Protein AF-A0A1E7IY58-F1 (afdb_monomer_lite)

Structure (mmCIF, N/CA/C/O backbone):
data_AF-A0A1E7IY58-F1
#
_entry.id   AF-A0A1E7IY58-F1
#
loop_
_atom_site.group_PDB
_atom_site.id
_atom_site.type_symbol
_atom_site.label_atom_id
_atom_site.label_alt_id
_atom_site.label_comp_id
_atom_site.label_asym_id
_atom_site.label_entity_id
_atom_site.label_seq_id
_atom_site.pdbx_PDB_ins_code
_atom_site.Cartn_x
_atom_site.Cartn_y
_atom_site.Cartn_z
_atom_site.occupancy
_atom_site.B_iso_or_equiv
_atom_site.auth_seq_id
_atom_site.auth_comp_id
_atom_site.auth_asym_id
_atom_site.auth_atom_id
_atom_site.pdbx_PDB_model_num
ATOM 1 N N . MET A 1 1 ? -13.132 7.175 3.732 1.00 88.12 1 MET A N 1
ATOM 2 C CA . MET A 1 1 ? -11.695 7.306 3.433 1.00 88.12 1 MET A CA 1
ATOM 3 C C . MET A 1 1 ? -11.589 8.316 2.327 1.00 88.12 1 MET A C 1
ATOM 5 O O . MET A 1 1 ? -12.455 8.318 1.454 1.00 88.12 1 MET A O 1
ATOM 9 N N . SER A 1 2 ? -10.578 9.157 2.381 1.00 91.50 2 SER A N 1
ATOM 10 C CA . SER A 1 2 ? -10.347 10.184 1.382 1.00 91.50 2 SER A CA 1
ATOM 11 C C . SER A 1 2 ? -8.885 10.203 0.950 1.00 91.50 2 SER A C 1
ATOM 13 O O . SER A 1 2 ? -8.053 9.517 1.554 1.00 91.50 2 SER A O 1
ATOM 15 N N . TYR A 1 3 ? -8.579 10.907 -0.139 1.00 93.62 3 TYR A N 1
ATOM 16 C CA . TYR A 1 3 ? -7.211 11.032 -0.633 1.00 93.62 3 TYR A CA 1
ATOM 17 C C . TYR A 1 3 ? -6.922 12.378 -1.297 1.00 93.62 3 TYR A C 1
ATOM 19 O O . TYR A 1 3 ? -7.788 12.969 -1.949 1.00 93.62 3 TYR A O 1
ATOM 27 N N . CYS A 1 4 ? -5.658 12.780 -1.210 1.00 93.06 4 CYS A N 1
ATOM 28 C CA . CYS A 1 4 ? -5.048 13.869 -1.963 1.00 93.06 4 CYS A CA 1
ATOM 29 C C . CYS A 1 4 ? -4.009 13.293 -2.927 1.00 93.06 4 CYS A C 1
ATOM 31 O O . CYS A 1 4 ? -3.272 12.374 -2.580 1.00 93.06 4 CYS A O 1
ATOM 33 N N . LYS A 1 5 ? -3.949 13.821 -4.152 1.00 93.44 5 LYS A N 1
ATOM 34 C CA . LYS A 1 5 ? -2.974 13.412 -5.174 1.00 93.44 5 LYS A CA 1
ATOM 35 C C . LYS A 1 5 ? -2.192 14.626 -5.645 1.00 93.44 5 LYS A C 1
ATOM 37 O O . LYS A 1 5 ? -2.802 15.575 -6.136 1.00 93.44 5 LYS A O 1
ATOM 42 N N . GLU A 1 6 ? -0.874 14.521 -5.599 1.00 92.88 6 GLU A N 1
ATOM 43 C CA . GLU A 1 6 ? 0.068 15.476 -6.178 1.00 92.88 6 GLU A CA 1
ATOM 44 C C . GLU A 1 6 ? 1.062 14.692 -7.039 1.00 92.88 6 GLU A C 1
ATOM 46 O O . GLU A 1 6 ? 1.747 13.800 -6.547 1.00 92.88 6 GLU A O 1
ATOM 51 N N . ASP A 1 7 ? 1.070 14.955 -8.348 1.00 93.38 7 ASP A N 1
ATOM 52 C CA . ASP A 1 7 ? 1.871 14.219 -9.335 1.00 93.38 7 ASP A CA 1
ATOM 53 C C . ASP A 1 7 ? 1.764 12.689 -9.199 1.00 93.38 7 ASP A C 1
ATOM 55 O O . ASP A 1 7 ? 0.686 12.121 -9.422 1.00 93.38 7 ASP A O 1
ATOM 59 N N . ASP A 1 8 ? 2.875 12.040 -8.853 1.00 96.00 8 ASP A N 1
ATOM 60 C CA . ASP A 1 8 ? 3.032 10.598 -8.666 1.00 96.00 8 ASP A CA 1
ATOM 61 C C . ASP A 1 8 ? 2.902 10.169 -7.197 1.00 96.00 8 ASP A C 1
ATOM 63 O O . ASP A 1 8 ? 3.181 9.022 -6.857 1.00 96.00 8 ASP A O 1
ATOM 67 N N . CYS A 1 9 ? 2.470 11.074 -6.320 1.00 96.19 9 CYS A N 1
ATOM 68 C CA . CYS A 1 9 ? 2.270 10.851 -4.897 1.00 96.19 9 CYS A CA 1
ATOM 69 C C . CYS A 1 9 ? 0.780 10.905 -4.538 1.00 96.19 9 CYS A C 1
ATOM 71 O O . CYS A 1 9 ? 0.011 11.713 -5.068 1.00 96.19 9 CYS A O 1
ATOM 73 N N . VAL A 1 10 ? 0.365 10.034 -3.622 1.00 95.94 10 VAL A N 1
ATOM 74 C CA . VAL A 1 10 ? -0.987 10.007 -3.068 1.00 95.94 10 VAL A CA 1
ATOM 75 C C . VAL A 1 10 ? -0.906 9.868 -1.558 1.00 95.94 10 VAL A C 1
ATOM 77 O O . VAL A 1 10 ? -0.294 8.931 -1.042 1.00 95.94 10 VAL A O 1
ATOM 80 N N . GLU A 1 11 ? -1.570 10.779 -0.861 1.00 95.00 11 GLU A N 1
ATOM 81 C CA . GLU A 1 11 ? -1.792 10.699 0.575 1.00 95.00 11 GLU A CA 1
ATOM 82 C C . GLU A 1 11 ? -3.241 10.311 0.865 1.00 95.00 11 GLU A C 1
ATOM 84 O O . GLU A 1 11 ? -4.172 10.813 0.235 1.00 95.00 11 GLU A O 1
ATOM 89 N N . TYR A 1 12 ? -3.421 9.402 1.820 1.00 93.44 12 TYR A N 1
ATOM 90 C CA . TYR A 1 12 ? -4.712 8.871 2.223 1.00 93.44 12 TYR A CA 1
ATOM 91 C C . TYR A 1 12 ? -5.075 9.245 3.654 1.00 93.44 12 TYR A C 1
ATOM 93 O O . TYR A 1 12 ? -4.244 9.219 4.567 1.00 93.44 12 TYR A O 1
ATOM 101 N N . PHE A 1 13 ? -6.370 9.459 3.862 1.00 90.50 13 PHE A N 1
ATOM 102 C CA . PHE A 1 13 ? -6.941 9.821 5.148 1.00 90.50 13 PHE A CA 1
ATOM 103 C C . PHE A 1 13 ? -8.099 8.881 5.509 1.00 90.50 13 PHE A C 1
ATOM 105 O O . PHE A 1 13 ? -8.989 8.561 4.709 1.00 90.50 13 PHE A O 1
ATOM 112 N N . VAL A 1 14 ? -8.081 8.394 6.747 1.00 88.50 14 VAL A N 1
ATOM 113 C CA . VAL A 1 14 ? -9.127 7.563 7.337 1.00 88.50 14 VAL A CA 1
ATOM 114 C C . VAL A 1 14 ? -9.769 8.350 8.465 1.00 88.50 14 VAL A C 1
ATOM 116 O O . VAL A 1 14 ? -9.109 8.679 9.448 1.00 88.50 14 VAL A O 1
ATOM 119 N N . THR A 1 15 ? -11.068 8.591 8.334 1.00 86.19 15 THR A N 1
ATOM 120 C CA . THR A 1 15 ? -11.886 9.324 9.304 1.00 86.19 15 THR A CA 1
ATOM 121 C C . THR A 1 15 ? -12.880 8.375 9.961 1.00 86.19 15 THR A C 1
ATOM 123 O O . THR A 1 15 ? -13.475 7.526 9.283 1.00 86.19 15 THR A O 1
ATOM 126 N N . ASN A 1 16 ? -13.084 8.519 11.267 1.00 82.50 16 ASN A N 1
ATOM 127 C CA . ASN A 1 16 ? -14.166 7.858 11.979 1.00 82.50 16 ASN A CA 1
ATOM 128 C C . ASN A 1 16 ? -15.502 8.425 11.481 1.00 82.50 16 ASN A C 1
ATOM 130 O O . ASN A 1 16 ? -15.714 9.635 11.506 1.00 82.50 16 ASN A O 1
ATOM 134 N N . LYS A 1 17 ? -16.423 7.570 11.032 1.00 80.06 17 LYS A N 1
ATOM 135 C CA . LYS A 1 17 ? -17.717 8.041 10.511 1.00 80.06 17 LYS A CA 1
ATOM 136 C C . LYS A 1 17 ? -18.629 8.625 11.590 1.00 80.06 17 LYS A C 1
ATOM 138 O O . LYS A 1 17 ? -19.455 9.465 11.264 1.00 80.06 17 LYS A O 1
ATOM 143 N N . SER A 1 18 ? -18.509 8.160 12.830 1.00 82.94 18 SER A N 1
ATOM 144 C CA . SER A 1 18 ? -19.379 8.574 13.931 1.00 82.94 18 SER A CA 1
ATOM 145 C C . SER A 1 18 ? -18.901 9.873 14.571 1.00 82.94 18 SER A C 1
ATOM 147 O O . SER A 1 18 ? -19.718 10.724 14.900 1.00 82.94 18 SER A O 1
ATOM 149 N N . THR A 1 19 ? -17.585 10.025 14.755 1.00 82.75 19 THR A N 1
ATOM 150 C CA . THR A 1 19 ? -17.002 11.203 15.424 1.00 82.75 19 THR A CA 1
ATOM 151 C C . THR A 1 19 ? -16.485 12.261 14.454 1.00 82.75 19 THR A C 1
ATOM 153 O O . THR A 1 19 ? -16.182 13.367 14.883 1.00 82.75 19 THR A O 1
ATOM 156 N N . HIS A 1 20 ? -16.370 11.938 13.161 1.00 79.62 20 HIS A N 1
ATOM 157 C CA . HIS A 1 20 ? -15.700 12.758 12.143 1.00 79.62 20 HIS A CA 1
ATOM 158 C C . HIS A 1 20 ? -14.216 13.047 12.428 1.00 79.62 20 HIS A C 1
ATOM 160 O O . HIS A 1 20 ? -13.594 13.833 11.717 1.00 79.62 20 HIS A O 1
ATOM 166 N N . GLU A 1 21 ? -13.612 12.377 13.410 1.00 82.19 21 GLU A N 1
ATOM 167 C CA . GLU A 1 21 ? -12.194 12.542 13.723 1.00 82.19 21 GLU A CA 1
ATOM 168 C C . GLU A 1 21 ? -11.311 11.750 12.758 1.00 82.19 21 GLU A C 1
ATOM 170 O O . GLU A 1 21 ? -11.599 10.601 12.408 1.00 82.19 21 GLU A O 1
ATOM 175 N N . GLN A 1 22 ? -10.191 12.343 12.354 1.00 79.81 22 GLN A N 1
ATOM 176 C CA . GLN A 1 22 ? -9.182 11.655 11.561 1.00 79.81 22 GLN A CA 1
ATOM 177 C C . GLN A 1 22 ? -8.416 10.646 12.429 1.00 79.81 22 GLN A C 1
ATOM 179 O O . GLN A 1 22 ? -7.738 11.001 13.392 1.00 79.81 22 GLN A O 1
ATOM 184 N N . ILE A 1 23 ? -8.507 9.367 12.069 1.00 79.81 23 ILE A N 1
ATOM 185 C CA . ILE A 1 23 ? -7.879 8.262 12.802 1.00 79.81 23 ILE A CA 1
ATOM 186 C C . ILE A 1 23 ? -6.455 8.019 12.290 1.00 79.81 23 ILE A C 1
ATOM 188 O O . ILE A 1 23 ? -5.534 7.794 13.082 1.00 79.81 23 ILE A O 1
ATOM 192 N N . SER A 1 24 ? -6.255 8.056 10.970 1.00 77.19 24 SER A N 1
ATOM 193 C CA . SER A 1 24 ? -4.953 7.783 10.358 1.00 77.19 24 SER A CA 1
ATOM 194 C C . SER A 1 24 ? -4.201 9.059 10.011 1.00 77.19 24 SER A C 1
ATOM 196 O O . SER A 1 24 ? -4.773 9.991 9.453 1.00 77.19 24 SER A O 1
ATOM 198 N N . TYR A 1 25 ? -2.889 9.041 10.212 1.00 69.19 25 TYR A N 1
ATOM 199 C CA . TYR A 1 25 ? -1.998 10.110 9.773 1.00 69.19 25 TYR A CA 1
ATOM 200 C C . TYR A 1 25 ? -0.917 9.503 8.885 1.00 69.19 25 TYR A C 1
ATOM 202 O O . TYR A 1 25 ? -0.402 8.428 9.210 1.00 69.19 25 TYR A O 1
ATOM 210 N N . ALA A 1 26 ? -0.567 10.193 7.798 1.00 76.31 26 ALA A N 1
ATOM 211 C CA . ALA A 1 26 ? 0.531 9.834 6.910 1.00 76.31 26 ALA A CA 1
ATOM 212 C C . ALA A 1 26 ? 0.428 8.410 6.326 1.00 76.31 26 ALA A C 1
ATOM 214 O O . ALA A 1 26 ? 1.237 7.524 6.627 1.00 76.31 26 ALA A O 1
ATOM 215 N N . LEU A 1 27 ? -0.583 8.188 5.489 1.00 91.06 27 LEU A N 1
ATOM 216 C CA . LEU A 1 27 ? -0.676 7.022 4.610 1.00 91.06 27 LEU A CA 1
ATOM 217 C C . LEU A 1 27 ? -0.261 7.469 3.205 1.00 91.06 27 LEU A C 1
ATOM 219 O O . LEU A 1 27 ? -1.101 7.911 2.432 1.00 91.06 27 LEU A O 1
ATOM 223 N N . ILE A 1 28 ? 1.037 7.429 2.909 1.00 94.94 28 ILE A N 1
ATOM 224 C CA . ILE A 1 28 ? 1.623 8.101 1.739 1.00 94.94 28 ILE A CA 1
ATOM 225 C C . ILE A 1 28 ? 2.278 7.080 0.828 1.00 94.94 28 ILE A C 1
ATOM 227 O O . ILE A 1 28 ? 3.231 6.409 1.244 1.00 94.94 28 ILE A O 1
ATOM 231 N N . PHE A 1 29 ? 1.767 6.972 -0.396 1.00 97.19 29 PHE A N 1
ATOM 232 C CA . PHE A 1 29 ? 2.284 6.097 -1.446 1.00 97.19 29 PHE A CA 1
A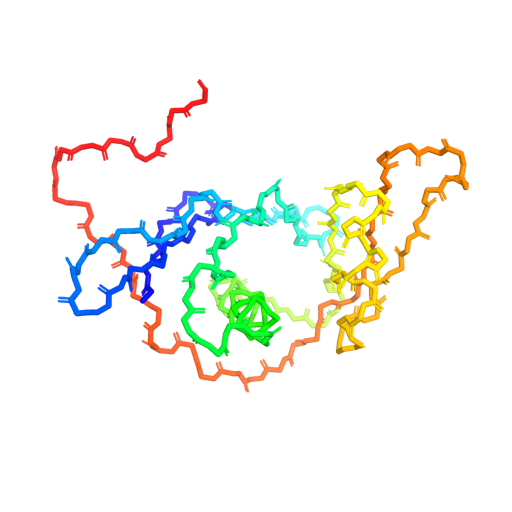TOM 233 C C . PHE A 1 29 ? 2.785 6.961 -2.604 1.00 97.19 29 PHE A C 1
ATOM 235 O O . PHE A 1 29 ? 2.173 7.978 -2.928 1.00 97.19 29 PHE A O 1
ATOM 242 N N . SER A 1 30 ? 3.868 6.556 -3.256 1.00 97.31 30 SER A N 1
ATOM 243 C CA . SER A 1 30 ? 4.375 7.227 -4.452 1.00 97.31 30 SER A CA 1
ATOM 244 C C . SER A 1 30 ? 4.760 6.233 -5.540 1.00 97.31 30 SER A C 1
ATOM 246 O O . SER A 1 30 ? 5.054 5.071 -5.270 1.00 97.31 30 SER A O 1
ATOM 248 N N . LEU A 1 31 ? 4.722 6.673 -6.795 1.00 97.75 31 LEU A N 1
ATOM 249 C CA . LEU A 1 31 ? 5.058 5.855 -7.952 1.00 97.75 31 LEU A CA 1
ATOM 250 C C . LEU A 1 31 ? 6.425 6.259 -8.492 1.00 97.75 31 LEU A C 1
ATOM 252 O O . LEU A 1 31 ? 6.601 7.348 -9.034 1.00 97.75 31 LEU A O 1
ATOM 256 N N . ASN A 1 32 ? 7.383 5.341 -8.441 1.00 95.69 32 ASN A N 1
ATOM 257 C CA . ASN A 1 32 ? 8.599 5.464 -9.224 1.00 95.69 32 ASN A CA 1
ATOM 258 C C . ASN A 1 32 ? 8.364 4.870 -10.617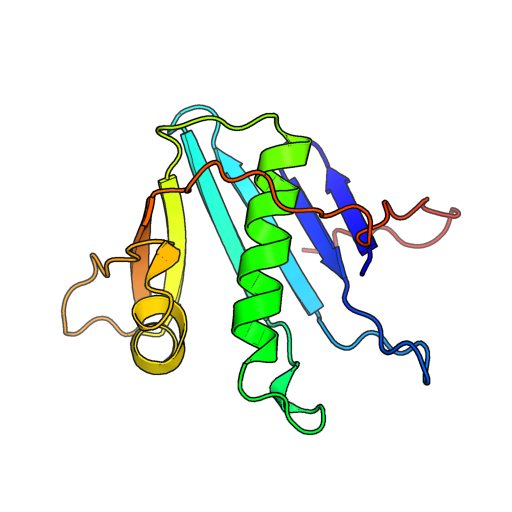 1.00 95.69 32 ASN A C 1
ATOM 260 O O . ASN A 1 32 ? 8.449 3.658 -10.831 1.00 95.69 32 ASN A O 1
ATOM 264 N N . ARG A 1 33 ? 8.088 5.742 -11.592 1.00 93.75 33 ARG A N 1
ATOM 265 C CA . ARG A 1 33 ? 7.831 5.341 -12.985 1.00 93.75 33 ARG A CA 1
ATOM 266 C C . ARG A 1 33 ? 9.029 4.670 -13.656 1.00 93.75 33 ARG A C 1
ATOM 268 O O . ARG A 1 33 ? 8.834 3.854 -14.553 1.00 93.75 33 ARG A O 1
ATOM 275 N N . HIS A 1 34 ? 10.251 5.007 -13.244 1.00 93.88 34 HIS A N 1
ATOM 276 C CA . HIS A 1 34 ? 11.463 4.456 -13.846 1.00 93.88 34 HIS A CA 1
ATOM 277 C C . HIS A 1 34 ? 11.685 3.000 -13.427 1.00 93.88 34 HIS A C 1
ATOM 279 O O . HIS A 1 34 ? 11.923 2.146 -14.278 1.00 93.88 34 HIS A O 1
ATOM 285 N N . SER A 1 35 ? 11.558 2.703 -12.131 1.00 93.50 35 SER A N 1
ATOM 286 C CA . SER A 1 35 ? 11.720 1.341 -11.605 1.00 93.50 35 SER A CA 1
ATOM 287 C C . SER A 1 35 ? 10.432 0.513 -11.614 1.00 93.50 35 SER A C 1
ATOM 289 O O . SER A 1 35 ? 10.485 -0.668 -11.284 1.00 93.50 35 SER A O 1
ATOM 291 N N . LYS A 1 36 ? 9.293 1.107 -12.002 1.00 96.00 36 LYS A N 1
ATOM 292 C CA . LYS A 1 36 ? 7.949 0.511 -11.897 1.00 96.00 36 LYS A CA 1
ATOM 293 C C . LYS A 1 36 ? 7.625 0.064 -10.467 1.00 96.00 36 LYS A C 1
ATOM 295 O O . LYS A 1 36 ? 7.041 -0.994 -10.254 1.00 96.00 36 LYS A O 1
ATOM 300 N N . GLU A 1 37 ? 7.995 0.874 -9.484 1.00 96.69 37 GLU A N 1
ATOM 301 C CA . GLU A 1 37 ? 7.793 0.561 -8.069 1.00 96.69 37 GLU A CA 1
ATOM 302 C C . GLU A 1 37 ? 6.754 1.491 -7.440 1.00 96.69 37 GLU A C 1
ATOM 304 O O . GLU A 1 37 ? 6.834 2.711 -7.579 1.00 96.69 37 GLU A O 1
ATOM 309 N N . ILE A 1 38 ? 5.806 0.909 -6.710 1.00 97.62 38 ILE A N 1
ATOM 310 C CA . ILE A 1 38 ? 4.963 1.612 -5.749 1.00 97.62 38 ILE A CA 1
ATOM 311 C C . ILE A 1 38 ? 5.732 1.670 -4.432 1.00 97.62 38 ILE A C 1
ATOM 313 O O . ILE A 1 38 ? 5.918 0.648 -3.768 1.00 97.62 38 ILE A O 1
ATOM 317 N N . HIS A 1 39 ? 6.177 2.857 -4.048 1.00 97.31 39 HIS A N 1
ATOM 318 C CA . HIS A 1 39 ? 6.873 3.074 -2.794 1.00 97.31 39 HIS A CA 1
ATOM 319 C C . HIS A 1 39 ? 5.882 3.451 -1.688 1.00 97.31 39 HIS A C 1
ATOM 321 O O . HIS A 1 39 ? 5.134 4.421 -1.809 1.00 97.31 39 HIS A O 1
ATOM 327 N N . VAL A 1 40 ? 5.872 2.697 -0.589 1.00 96.25 40 VAL A N 1
ATOM 328 C CA . VAL A 1 40 ? 5.057 2.999 0.596 1.00 96.25 40 VAL A CA 1
ATOM 329 C C . VAL A 1 40 ? 5.907 3.798 1.581 1.00 96.25 40 VAL A C 1
ATOM 331 O O . VAL A 1 40 ? 6.569 3.235 2.453 1.00 96.25 40 VAL A O 1
ATOM 334 N N . SER A 1 41 ? 5.873 5.123 1.444 1.00 92.81 41 SER A N 1
ATOM 335 C CA . SER A 1 41 ? 6.678 6.058 2.240 1.00 92.81 41 SER A CA 1
ATOM 336 C C . SER A 1 41 ? 6.299 6.036 3.721 1.00 92.81 41 SER A C 1
ATOM 338 O O . SER A 1 41 ? 7.159 6.026 4.603 1.00 92.81 41 SER A O 1
ATOM 340 N N . LYS A 1 42 ? 4.995 6.063 4.016 1.00 89.94 42 LYS A N 1
ATOM 341 C CA . LYS A 1 42 ? 4.465 6.019 5.385 1.00 89.94 42 LYS A CA 1
ATOM 342 C C . LYS A 1 42 ? 3.165 5.218 5.405 1.00 89.94 42 LYS A C 1
ATOM 344 O O . LYS A 1 42 ? 2.290 5.423 4.569 1.00 89.94 42 LYS A O 1
ATOM 349 N N . PHE A 1 43 ? 3.037 4.307 6.369 1.00 90.69 43 PHE A N 1
ATOM 350 C CA . PHE A 1 43 ? 1.814 3.535 6.596 1.00 90.69 43 PHE A CA 1
ATOM 351 C C . PHE A 1 43 ? 1.533 3.411 8.097 1.00 90.69 43 PHE A C 1
ATOM 353 O O . PHE A 1 43 ? 1.862 2.417 8.746 1.00 90.69 43 PHE A O 1
ATOM 360 N N . CYS A 1 44 ? 0.930 4.458 8.660 1.00 83.50 44 CYS A N 1
ATOM 361 C CA . CYS A 1 44 ? 0.563 4.552 10.072 1.00 83.50 44 CYS A CA 1
ATOM 362 C C . CYS A 1 44 ? -0.961 4.671 10.241 1.00 83.50 44 CYS A C 1
ATOM 364 O O . CYS A 1 44 ? -1.465 5.723 10.638 1.00 83.50 44 CYS A O 1
ATOM 366 N N . PRO A 1 45 ? -1.735 3.598 9.993 1.00 79.94 45 PRO A N 1
ATOM 367 C CA . PRO A 1 45 ? -3.194 3.694 9.958 1.00 79.94 45 PRO A CA 1
ATOM 368 C C . PRO A 1 45 ? -3.823 3.949 11.338 1.00 79.94 45 PRO A C 1
ATOM 370 O O . PRO A 1 45 ? -4.970 4.364 11.411 1.00 79.94 45 PRO A O 1
ATOM 373 N N . ARG A 1 46 ? -3.092 3.694 12.440 1.00 81.06 46 ARG A N 1
ATOM 374 C CA . ARG A 1 46 ? -3.535 3.815 13.853 1.00 81.06 46 ARG A CA 1
ATOM 375 C C . ARG A 1 46 ? -4.872 3.128 14.184 1.00 81.06 46 ARG A C 1
ATOM 377 O O . ARG A 1 46 ? -5.425 3.352 15.254 1.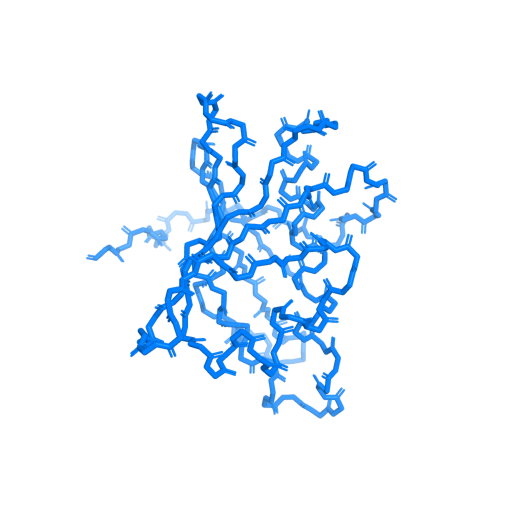00 81.06 46 ARG A O 1
ATOM 384 N N . LEU A 1 47 ? -5.317 2.201 13.335 1.00 78.19 47 LEU A N 1
ATOM 385 C CA . LEU A 1 47 ? -6.592 1.495 13.477 1.00 78.19 47 LEU A CA 1
ATOM 386 C C . LEU A 1 47 ? -6.651 0.577 14.700 1.00 78.19 47 LEU A C 1
ATOM 388 O O . LEU A 1 47 ? -7.740 0.223 15.117 1.00 78.19 47 LEU A O 1
ATOM 392 N N . HIS A 1 48 ? -5.514 0.237 15.320 1.00 69.44 48 HIS A N 1
ATOM 393 C CA . HIS A 1 48 ? -5.466 -0.559 16.557 1.00 69.44 48 HIS A CA 1
ATOM 394 C C . HIS A 1 48 ? -6.238 0.065 17.733 1.00 69.44 48 HIS A C 1
ATOM 396 O O . HIS A 1 48 ? -6.499 -0.626 18.713 1.00 69.44 48 HIS A O 1
ATOM 402 N N . LYS A 1 49 ? -6.561 1.362 17.660 1.00 69.81 49 LYS A N 1
ATOM 403 C CA . LYS A 1 49 ? -7.365 2.067 18.666 1.00 69.81 49 LYS A CA 1
ATOM 404 C C . LYS A 1 49 ? -8.864 1.777 18.558 1.00 69.81 49 LYS A C 1
ATOM 406 O O . LYS A 1 49 ? -9.581 1.999 19.524 1.00 69.81 49 LYS A O 1
ATOM 411 N N . GLU A 1 50 ? -9.317 1.278 17.411 1.00 72.69 50 GLU A N 1
ATOM 412 C CA . GLU A 1 50 ? -10.717 0.941 17.171 1.00 72.69 50 GLU A CA 1
ATOM 413 C C . GLU A 1 50 ? -11.048 -0.457 17.720 1.00 72.69 50 GLU A C 1
ATOM 415 O O . GLU A 1 50 ? -10.197 -1.358 17.765 1.00 72.69 50 GLU A O 1
ATOM 420 N N . GLU A 1 51 ? -12.307 -0.671 18.106 1.00 67.62 51 GLU A N 1
ATOM 421 C CA . GLU A 1 51 ? -12.785 -1.991 18.516 1.00 67.62 51 GLU A CA 1
ATOM 422 C C . GLU A 1 51 ? -12.693 -3.000 17.357 1.00 67.62 51 GLU A C 1
ATOM 424 O O . GLU A 1 51 ? -12.950 -2.681 16.198 1.00 67.62 51 GLU A O 1
ATOM 429 N N . ARG A 1 52 ? -12.330 -4.256 17.663 1.00 68.88 52 ARG A N 1
ATOM 430 C CA . ARG A 1 52 ? -12.194 -5.352 16.672 1.00 68.88 52 ARG A CA 1
ATOM 431 C C . ARG A 1 52 ? -11.222 -5.041 15.518 1.00 68.88 52 ARG A C 1
ATOM 433 O O . ARG A 1 52 ? -11.353 -5.560 14.413 1.00 68.88 52 ARG A O 1
ATOM 440 N N . SER A 1 53 ? -10.178 -4.268 15.797 1.00 75.12 53 SER A N 1
ATOM 441 C CA . SER A 1 53 ? -9.226 -3.748 14.809 1.00 75.12 53 SER A CA 1
ATOM 442 C C . SER A 1 53 ? -8.174 -4.720 14.271 1.00 75.12 53 SER A C 1
ATOM 444 O O . SER A 1 53 ? -7.382 -4.337 13.407 1.00 75.12 53 SER A O 1
ATOM 446 N N . LYS A 1 54 ? -8.166 -5.979 14.732 1.00 74.94 54 LYS A N 1
ATOM 447 C CA . LYS A 1 54 ? -7.095 -6.959 14.464 1.00 74.94 54 LYS A CA 1
ATOM 448 C C . LYS A 1 54 ? -6.704 -7.064 12.983 1.00 74.94 54 LYS A C 1
ATOM 450 O O . LYS A 1 54 ? -5.526 -7.219 12.683 1.00 74.94 54 LYS A O 1
ATOM 455 N N . TYR A 1 55 ? -7.675 -6.961 12.074 1.00 83.25 55 TYR A N 1
ATOM 456 C CA . TYR A 1 55 ? -7.459 -7.099 10.628 1.00 83.25 55 TYR A CA 1
ATOM 457 C C . TYR A 1 55 ? -7.622 -5.790 9.845 1.00 83.25 55 TYR A C 1
ATOM 459 O O . TYR A 1 55 ? -7.368 -5.761 8.642 1.00 83.25 55 TYR A O 1
ATOM 467 N N . LEU A 1 56 ? -8.005 -4.693 10.504 1.00 87.62 56 LEU A N 1
ATOM 468 C CA . LEU A 1 56 ? -8.340 -3.445 9.815 1.00 87.62 56 LEU A CA 1
ATOM 469 C C . LEU A 1 56 ? -7.127 -2.808 9.135 1.00 87.62 56 LEU A C 1
ATOM 471 O O . LEU A 1 56 ? -7.257 -2.306 8.026 1.00 87.62 56 LEU A O 1
ATOM 475 N N . SER A 1 57 ? -5.937 -2.875 9.738 1.00 89.25 57 SER A N 1
ATOM 476 C CA . SER A 1 57 ? -4.713 -2.371 9.095 1.00 89.25 57 SER A CA 1
ATOM 477 C C . SER A 1 57 ? -4.372 -3.136 7.814 1.00 89.25 57 SER A C 1
ATOM 479 O O . SER A 1 57 ? -3.932 -2.521 6.850 1.00 89.25 57 SER A O 1
ATOM 481 N N . ALA A 1 58 ? -4.597 -4.454 7.781 1.00 91.12 58 ALA A N 1
ATOM 482 C CA . ALA A 1 58 ? -4.339 -5.272 6.596 1.00 91.12 58 ALA A CA 1
ATOM 483 C C . ALA A 1 58 ? -5.356 -4.968 5.488 1.00 91.12 58 ALA A C 1
ATOM 485 O O . ALA A 1 58 ? -4.963 -4.702 4.356 1.00 91.12 58 ALA A O 1
ATOM 486 N N . ALA A 1 59 ? -6.646 -4.910 5.836 1.00 91.06 59 ALA A N 1
ATOM 487 C CA . ALA A 1 59 ? -7.702 -4.519 4.904 1.00 91.06 59 ALA A CA 1
ATOM 488 C C . ALA A 1 59 ? -7.491 -3.094 4.362 1.00 91.06 59 ALA A C 1
ATOM 490 O O . ALA A 1 59 ? -7.664 -2.852 3.173 1.00 91.06 59 ALA A O 1
ATOM 491 N N . CYS A 1 60 ? -7.058 -2.163 5.216 1.00 92.19 60 CYS A N 1
ATOM 492 C CA . CYS A 1 60 ? -6.715 -0.801 4.817 1.00 92.19 60 CYS A CA 1
ATOM 493 C C . CYS A 1 60 ? -5.544 -0.791 3.828 1.00 92.19 60 CYS A C 1
ATOM 495 O O . CYS A 1 60 ? -5.664 -0.194 2.764 1.00 92.19 60 CYS A O 1
ATOM 497 N N . PHE A 1 61 ? -4.447 -1.499 4.123 1.00 94.00 61 PHE A N 1
ATOM 498 C CA . PHE A 1 61 ? -3.315 -1.605 3.198 1.00 94.00 61 PHE A CA 1
ATOM 499 C C . PHE A 1 61 ? -3.751 -2.148 1.833 1.00 94.00 61 PHE A C 1
ATOM 501 O O . PHE A 1 61 ? -3.425 -1.557 0.805 1.00 94.00 61 PHE A O 1
ATOM 508 N N . TYR A 1 62 ? -4.538 -3.227 1.842 1.00 94.69 62 TYR A N 1
ATOM 509 C CA . TYR A 1 62 ? -5.086 -3.845 0.640 1.00 94.69 62 TYR A CA 1
ATOM 510 C C . TYR A 1 62 ? -5.922 -2.845 -0.175 1.00 94.69 62 TYR A C 1
ATOM 512 O O . TYR A 1 62 ? -5.647 -2.605 -1.346 1.00 94.69 62 TYR A O 1
ATOM 520 N N . LEU A 1 63 ? -6.891 -2.170 0.443 1.00 94.81 63 LEU A N 1
ATOM 521 C CA . LEU A 1 63 ? -7.716 -1.179 -0.257 1.00 94.81 63 LEU A CA 1
ATOM 522 C C . LEU A 1 63 ? -6.883 -0.034 -0.849 1.00 94.81 63 LEU A C 1
ATOM 524 O O . LEU A 1 63 ? -7.106 0.359 -1.993 1.00 94.81 63 LEU A O 1
ATOM 528 N N . LEU A 1 64 ? -5.912 0.486 -0.095 1.00 95.38 64 LEU A N 1
ATOM 529 C CA . LEU A 1 64 ? -5.098 1.618 -0.532 1.00 95.38 64 LEU A CA 1
ATOM 530 C C . LEU A 1 64 ? -4.165 1.274 -1.689 1.00 95.38 64 LEU A C 1
ATOM 532 O O . LEU A 1 64 ? -4.019 2.082 -2.606 1.00 95.38 64 LEU A O 1
ATOM 536 N N . ILE A 1 65 ? -3.544 0.092 -1.678 1.00 96.19 65 ILE A N 1
ATOM 537 C CA . ILE A 1 65 ? -2.607 -0.290 -2.740 1.00 96.19 65 ILE A CA 1
ATOM 538 C C . ILE A 1 65 ? -3.339 -0.549 -4.057 1.00 96.19 65 ILE A C 1
ATOM 540 O O . ILE A 1 65 ? -2.867 -0.133 -5.114 1.00 96.19 65 ILE A O 1
ATOM 544 N N . HIS A 1 66 ? -4.534 -1.143 -4.000 1.00 96.31 66 HIS A N 1
ATOM 545 C CA . HIS A 1 66 ? -5.370 -1.319 -5.185 1.00 96.31 66 HIS A CA 1
ATOM 546 C C . HIS A 1 66 ? -5.930 0.009 -5.693 1.00 96.31 66 HIS A C 1
ATOM 548 O O . HIS A 1 66 ? -5.872 0.267 -6.892 1.00 96.31 66 HIS A O 1
ATOM 554 N N . HIS A 1 67 ? -6.368 0.899 -4.801 1.00 96.56 67 HIS A N 1
ATOM 555 C CA . HIS A 1 67 ? -6.812 2.234 -5.201 1.00 96.56 67 HIS A CA 1
ATOM 556 C C . HIS A 1 67 ? -5.683 3.039 -5.856 1.00 96.56 67 HIS A C 1
ATOM 558 O O . HIS A 1 67 ? -5.892 3.670 -6.891 1.00 96.56 67 HIS A O 1
ATOM 564 N N . PHE A 1 68 ? -4.468 2.971 -5.305 1.00 96.81 68 PHE A N 1
ATOM 565 C CA . PHE A 1 68 ? -3.288 3.590 -5.906 1.00 96.81 68 PHE A CA 1
ATOM 566 C C . PHE A 1 68 ? -3.028 3.042 -7.315 1.00 96.81 68 PHE A C 1
ATOM 568 O O . PHE A 1 68 ? -2.845 3.812 -8.258 1.00 96.81 68 PHE A O 1
ATOM 575 N N . GLY A 1 69 ? -3.082 1.716 -7.473 1.00 95.94 69 GLY A N 1
ATOM 576 C CA . GLY A 1 69 ? -2.971 1.066 -8.776 1.00 95.94 69 GLY A CA 1
ATOM 577 C C . GLY A 1 69 ? -4.026 1.535 -9.776 1.00 95.94 69 GLY A C 1
ATOM 578 O O . GLY A 1 69 ? -3.684 1.844 -10.917 1.00 95.94 69 GLY A O 1
ATOM 579 N N . ASN A 1 70 ? -5.274 1.686 -9.333 1.00 94.81 70 ASN A N 1
ATOM 580 C CA . ASN A 1 70 ? -6.379 2.167 -10.160 1.00 94.81 70 ASN A CA 1
ATOM 581 C C . ASN A 1 70 ? -6.169 3.617 -10.627 1.00 94.81 70 ASN A C 1
ATOM 583 O O . ASN A 1 70 ? -6.365 3.901 -11.808 1.00 94.81 70 ASN A O 1
ATOM 587 N N . ILE A 1 71 ? -5.718 4.520 -9.745 1.00 94.75 71 ILE A N 1
ATOM 588 C CA . ILE A 1 71 ? -5.448 5.931 -10.093 1.00 94.75 71 ILE A CA 1
ATOM 589 C C . ILE A 1 71 ? -4.403 6.053 -11.205 1.00 94.75 71 ILE A C 1
ATOM 591 O O . ILE A 1 71 ? -4.533 6.902 -12.086 1.00 94.75 71 ILE A O 1
ATOM 595 N N . PHE A 1 72 ? -3.343 5.248 -11.140 1.00 95.31 72 PHE A N 1
ATOM 596 C CA . PHE A 1 72 ? -2.227 5.318 -12.087 1.00 95.31 72 PHE A CA 1
ATOM 597 C C . PHE A 1 72 ? -2.324 4.292 -13.221 1.00 95.31 72 PHE A C 1
ATOM 599 O O . PHE A 1 72 ? -1.390 4.183 -14.015 1.00 95.31 72 PHE A O 1
ATOM 606 N N . HIS A 1 73 ? -3.438 3.558 -13.318 1.00 93.88 73 HIS A N 1
ATOM 607 C CA . HIS A 1 73 ? -3.655 2.492 -14.300 1.00 93.88 73 HIS A CA 1
ATOM 608 C C . HIS A 1 73 ? -2.507 1.466 -14.330 1.00 93.88 73 HIS A C 1
ATOM 610 O O . HIS A 1 73 ? -2.014 1.074 -15.393 1.00 93.88 73 HIS A O 1
ATOM 616 N N . LEU A 1 74 ? -2.043 1.055 -13.147 1.00 94.69 74 LEU A N 1
ATOM 617 C CA . LEU A 1 74 ? -0.929 0.124 -13.012 1.00 94.69 74 LEU A CA 1
ATOM 618 C C . LEU A 1 74 ? -1.336 -1.278 -13.474 1.00 94.69 74 LEU A C 1
ATOM 620 O O . LEU A 1 74 ? -2.441 -1.753 -13.231 1.00 94.69 74 LEU A O 1
ATOM 624 N N . SER A 1 75 ? -0.403 -1.955 -14.134 1.00 88.44 75 SER A N 1
ATOM 625 C CA . SER A 1 75 ? -0.572 -3.316 -14.645 1.00 88.44 75 SER A CA 1
ATOM 626 C C . SER A 1 75 ? 0.463 -4.262 -14.038 1.00 88.44 75 SER A C 1
ATOM 628 O O . SER A 1 75 ? 1.290 -3.862 -13.211 1.00 88.44 75 SER A O 1
ATOM 630 N N . LYS A 1 76 ? 0.423 -5.535 -14.448 1.00 89.06 76 LYS A N 1
ATOM 631 C CA . LYS A 1 76 ? 1.365 -6.557 -13.985 1.00 89.06 76 LYS A CA 1
ATOM 632 C C . LYS A 1 76 ? 2.819 -6.117 -14.194 1.00 89.06 76 LYS A C 1
ATOM 634 O O . LYS A 1 76 ? 3.158 -5.516 -15.213 1.00 89.06 76 LYS A O 1
ATOM 639 N N . GLY A 1 77 ? 3.682 -6.470 -13.243 1.00 90.81 77 GLY A N 1
ATOM 640 C CA . GLY A 1 77 ? 5.114 -6.166 -13.285 1.00 90.81 77 GLY A CA 1
ATOM 641 C C . GLY A 1 77 ? 5.517 -4.898 -12.534 1.00 90.81 77 GLY A C 1
ATOM 642 O O . GLY A 1 77 ? 6.684 -4.523 -12.606 1.00 90.81 77 GLY A O 1
ATOM 643 N N . HIS A 1 78 ? 4.587 -4.258 -11.818 1.00 95.88 78 HIS A N 1
ATOM 644 C CA . HIS A 1 78 ? 4.942 -3.280 -10.793 1.00 95.88 78 HIS A CA 1
ATOM 645 C C . HIS A 1 78 ? 5.308 -3.990 -9.486 1.00 95.88 78 HIS A C 1
ATOM 647 O O . HIS A 1 78 ? 4.700 -5.001 -9.126 1.00 95.88 78 HIS A O 1
ATOM 653 N N . SER A 1 79 ? 6.293 -3.459 -8.771 1.00 95.94 79 SER A N 1
ATOM 654 C CA . SER A 1 79 ? 6.661 -3.920 -7.431 1.00 95.94 79 SER A CA 1
ATOM 655 C C . SER A 1 79 ? 6.082 -3.014 -6.352 1.00 95.94 79 SER A C 1
ATOM 657 O O . SER A 1 79 ? 5.720 -1.869 -6.609 1.00 95.94 79 SER A O 1
ATOM 659 N N . ILE A 1 80 ? 6.015 -3.525 -5.127 1.00 97.12 80 ILE A N 1
ATOM 660 C CA . ILE A 1 80 ? 5.730 -2.742 -3.923 1.00 97.12 80 ILE A CA 1
ATOM 661 C C . ILE A 1 80 ? 7.012 -2.699 -3.102 1.00 97.12 80 ILE A C 1
ATOM 663 O O . ILE A 1 80 ? 7.538 -3.758 -2.761 1.00 97.12 80 ILE A O 1
ATOM 667 N N . GLY A 1 81 ? 7.502 -1.505 -2.780 1.00 96.19 81 GLY A N 1
ATOM 668 C CA . GLY A 1 81 ? 8.718 -1.287 -2.000 1.00 96.19 81 GLY A CA 1
ATOM 669 C C . GLY A 1 81 ? 8.454 -0.457 -0.748 1.00 96.19 81 GLY A C 1
ATOM 670 O O . GLY A 1 81 ? 7.671 0.492 -0.784 1.00 96.19 81 GLY A O 1
ATOM 671 N N . LEU A 1 82 ? 9.100 -0.795 0.370 1.00 95.38 82 LEU A N 1
ATOM 672 C CA . LEU A 1 82 ? 9.099 0.047 1.569 1.00 95.38 82 LEU A CA 1
ATOM 673 C C . LEU A 1 82 ? 10.305 -0.191 2.475 1.00 95.38 82 LEU A C 1
ATOM 675 O O . LEU A 1 82 ? 10.931 -1.251 2.445 1.00 95.38 82 LEU A O 1
ATOM 679 N N . GLU A 1 83 ? 10.563 0.772 3.354 1.00 94.25 83 GLU A N 1
ATOM 680 C CA . GLU A 1 83 ? 11.467 0.609 4.488 1.00 94.25 83 GLU A CA 1
ATOM 681 C C . GLU A 1 83 ? 10.679 0.577 5.795 1.00 94.25 83 GLU A C 1
ATOM 683 O O . GLU A 1 83 ? 9.778 1.381 6.036 1.00 94.25 83 GLU A O 1
ATOM 688 N N . THR A 1 84 ? 11.002 -0.368 6.673 1.00 92.62 84 THR A N 1
ATOM 689 C CA . THR A 1 84 ? 10.319 -0.477 7.964 1.00 92.62 84 THR A CA 1
ATOM 690 C C . THR A 1 84 ? 11.206 -1.096 9.030 1.00 92.62 84 THR A C 1
ATOM 692 O O . THR A 1 84 ? 12.274 -1.628 8.741 1.00 92.62 84 THR A O 1
ATOM 695 N N . ARG A 1 85 ? 10.776 -1.053 10.293 1.00 92.38 85 ARG A N 1
ATOM 696 C CA . ARG A 1 85 ? 11.471 -1.763 11.375 1.00 92.38 85 ARG A CA 1
ATOM 697 C C . ARG A 1 85 ? 11.269 -3.264 11.211 1.00 92.38 85 ARG A C 1
ATOM 699 O O . ARG A 1 85 ? 10.155 -3.701 10.931 1.00 92.38 85 ARG A O 1
ATOM 706 N N . ARG A 1 86 ? 12.296 -4.064 11.502 1.00 90.81 86 ARG A N 1
ATOM 707 C CA . ARG A 1 86 ? 12.215 -5.536 11.441 1.00 90.81 86 ARG A CA 1
ATOM 708 C C . ARG A 1 86 ? 11.011 -6.094 12.210 1.00 90.81 86 ARG A C 1
ATOM 710 O O . ARG A 1 86 ? 10.242 -6.863 11.653 1.00 90.81 86 ARG A O 1
ATOM 717 N N . ALA A 1 87 ? 10.781 -5.612 13.433 1.00 90.50 87 ALA A N 1
ATOM 718 C CA . ALA A 1 87 ? 9.628 -6.017 14.240 1.00 90.50 87 ALA A CA 1
ATOM 719 C C . ALA A 1 87 ? 8.274 -5.698 13.572 1.00 90.50 87 ALA A C 1
ATOM 721 O O . ALA A 1 87 ? 7.341 -6.489 13.668 1.00 90.50 87 ALA A O 1
ATOM 722 N N . THR A 1 88 ? 8.166 -4.563 12.871 1.00 90.50 88 THR A N 1
ATOM 723 C CA . THR A 1 88 ? 6.957 -4.197 12.117 1.00 90.50 88 THR A CA 1
ATOM 724 C C . THR A 1 88 ? 6.772 -5.101 10.902 1.00 90.50 88 THR A C 1
ATOM 726 O O . THR A 1 88 ? 5.648 -5.503 10.609 1.00 90.50 88 THR A O 1
ATOM 729 N N . TYR A 1 89 ? 7.857 -5.456 10.209 1.00 92.44 89 TYR A N 1
ATOM 730 C CA . TYR A 1 89 ? 7.794 -6.441 9.133 1.00 92.44 89 TYR A CA 1
ATOM 731 C C . TYR A 1 89 ? 7.296 -7.794 9.654 1.00 92.44 89 TYR A C 1
ATOM 733 O O . TYR A 1 89 ? 6.292 -8.294 9.155 1.00 92.44 89 TYR A O 1
ATOM 741 N N . ASP A 1 90 ? 7.925 -8.345 10.693 1.00 90.75 90 ASP A N 1
ATOM 742 C CA . ASP A 1 90 ? 7.586 -9.673 11.221 1.00 90.75 90 ASP A CA 1
ATOM 743 C C . ASP A 1 90 ? 6.131 -9.741 11.736 1.00 90.75 90 ASP A C 1
ATOM 745 O O . ASP A 1 90 ? 5.432 -10.741 11.536 1.00 90.75 90 ASP A O 1
ATOM 749 N N . ALA A 1 91 ? 5.655 -8.661 12.367 1.00 89.75 91 ALA A N 1
ATOM 750 C CA . ALA A 1 91 ? 4.314 -8.584 12.943 1.00 89.75 91 ALA A CA 1
ATOM 751 C C . ALA A 1 91 ? 3.205 -8.255 11.929 1.00 89.75 91 ALA A C 1
ATOM 753 O O . ALA A 1 91 ? 2.053 -8.621 12.163 1.00 89.75 91 ALA A O 1
ATOM 754 N N . PHE A 1 92 ? 3.518 -7.548 10.837 1.00 91.25 92 PHE A N 1
ATOM 755 C CA . PHE A 1 92 ? 2.515 -7.039 9.898 1.00 91.25 92 PHE A CA 1
ATOM 756 C C . PHE A 1 92 ? 2.844 -7.371 8.441 1.00 91.25 92 PHE A C 1
ATOM 758 O O . PHE A 1 92 ? 2.188 -8.231 7.861 1.00 91.25 92 PHE A O 1
ATOM 765 N N . PHE A 1 93 ? 3.854 -6.732 7.840 1.00 92.56 93 PHE A N 1
ATOM 766 C CA . PHE A 1 93 ? 4.086 -6.839 6.391 1.00 92.56 93 PHE A CA 1
ATOM 767 C C . PHE A 1 93 ? 4.411 -8.267 5.928 1.00 92.56 93 PHE A C 1
ATOM 769 O O . PHE A 1 93 ? 3.901 -8.703 4.902 1.00 92.56 93 PHE A O 1
ATOM 776 N N . GLY A 1 94 ? 5.171 -9.038 6.708 1.00 91.19 94 GLY A N 1
ATOM 777 C CA . GLY A 1 94 ? 5.482 -10.441 6.410 1.00 91.19 94 GLY A CA 1
ATOM 778 C C . GLY A 1 94 ? 4.275 -11.387 6.502 1.00 91.19 94 GLY A C 1
ATOM 779 O O . GLY A 1 94 ? 4.341 -12.530 6.033 1.00 91.19 94 GLY A O 1
ATOM 780 N N . GLN A 1 95 ? 3.165 -10.927 7.091 1.00 91.75 95 GLN A N 1
ATOM 781 C CA . GLN A 1 95 ? 1.904 -11.668 7.182 1.00 91.75 95 GLN A CA 1
ATOM 782 C C . GLN A 1 95 ? 0.967 -11.391 5.997 1.00 91.75 95 GLN A C 1
ATOM 784 O O . GLN A 1 95 ? 0.020 -12.149 5.797 1.00 91.75 95 GLN A O 1
ATOM 789 N N . LEU A 1 96 ? 1.224 -10.354 5.190 1.00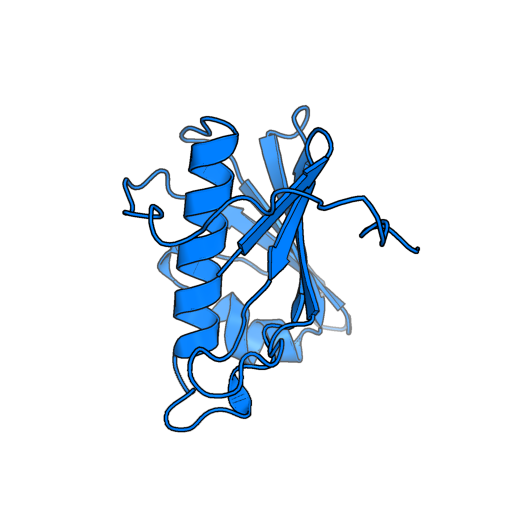 92.00 96 LEU A N 1
ATOM 790 C CA . LEU A 1 96 ? 0.396 -9.996 4.034 1.00 92.00 96 LEU A CA 1
ATOM 791 C C . LEU A 1 96 ? 0.750 -10.873 2.822 1.00 92.00 96 LEU A C 1
ATOM 793 O O . LEU A 1 96 ? 1.517 -10.478 1.943 1.00 92.00 96 LEU A O 1
ATOM 797 N N . LYS A 1 97 ? 0.225 -12.101 2.802 1.00 89.31 97 LYS A N 1
ATOM 798 C CA . LYS A 1 97 ? 0.604 -13.129 1.817 1.00 89.31 97 LYS A CA 1
ATOM 799 C C . LYS A 1 97 ? 0.213 -12.798 0.380 1.00 89.31 97 LYS A C 1
ATOM 801 O O . LYS A 1 97 ? 0.912 -13.238 -0.525 1.00 89.31 97 LYS A O 1
ATOM 806 N N . ASP A 1 98 ? -0.816 -11.979 0.181 1.00 88.81 98 ASP A N 1
ATOM 807 C CA . ASP A 1 98 ? -1.297 -11.589 -1.151 1.00 88.81 98 ASP A CA 1
ATOM 808 C C . ASP A 1 98 ? -0.273 -10.770 -1.958 1.00 88.81 98 ASP A C 1
ATOM 810 O O . ASP A 1 98 ? -0.363 -10.703 -3.180 1.00 88.81 98 ASP A O 1
ATOM 814 N N . PHE A 1 99 ? 0.722 -10.175 -1.288 1.00 90.06 99 PHE A N 1
ATOM 815 C CA . PHE A 1 99 ? 1.731 -9.303 -1.903 1.00 90.06 99 PHE A CA 1
ATOM 816 C C . PHE A 1 99 ? 3.138 -9.928 -1.967 1.00 90.06 99 PHE A C 1
ATOM 818 O O . PHE A 1 99 ? 4.063 -9.293 -2.474 1.00 90.06 99 PHE A O 1
ATOM 825 N N . ASP A 1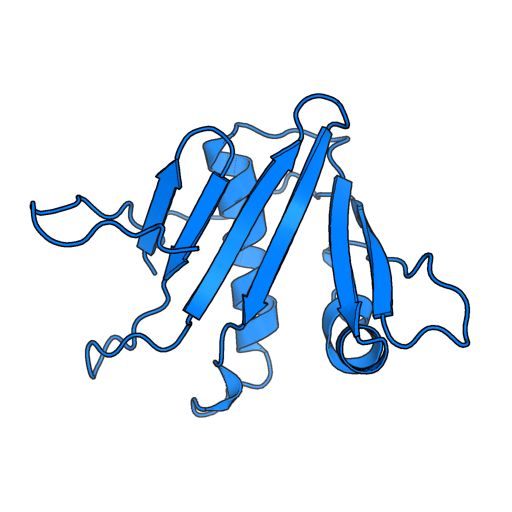 100 ? 3.325 -11.137 -1.414 1.00 89.38 100 ASP A N 1
ATOM 826 C CA . ASP A 1 100 ? 4.621 -11.839 -1.303 1.00 89.38 100 ASP A CA 1
ATOM 827 C C . ASP A 1 100 ? 5.787 -10.921 -0.861 1.00 89.38 100 ASP A C 1
ATOM 829 O O . ASP A 1 100 ? 6.885 -10.935 -1.422 1.00 89.38 100 ASP A O 1
ATOM 833 N N . LEU A 1 101 ? 5.533 -10.070 0.143 1.00 92.88 101 LEU A N 1
ATOM 834 C CA . LEU A 1 101 ? 6.501 -9.091 0.641 1.00 92.88 101 LEU A CA 1
ATOM 835 C C . LEU A 1 101 ? 7.693 -9.795 1.301 1.00 92.88 101 LEU A C 1
ATOM 837 O O . LEU A 1 101 ? 7.565 -10.411 2.361 1.00 92.88 101 LEU A O 1
ATOM 841 N N . LYS A 1 102 ? 8.873 -9.654 0.698 1.00 93.75 102 LYS A N 1
ATOM 842 C CA . LYS A 1 102 ? 10.133 -10.247 1.151 1.00 93.75 102 LYS A CA 1
ATOM 843 C C . LYS A 1 102 ? 11.056 -9.193 1.734 1.00 93.75 102 LYS A C 1
ATOM 845 O O . LYS A 1 102 ? 11.320 -8.156 1.131 1.00 93.75 102 LYS A O 1
ATOM 850 N N . ASN A 1 103 ? 11.605 -9.507 2.897 1.00 91.12 103 ASN A N 1
ATOM 851 C CA . ASN A 1 103 ? 12.673 -8.740 3.521 1.00 91.12 103 ASN A CA 1
ATOM 852 C C . ASN A 1 103 ? 14.014 -8.981 2.799 1.00 91.12 103 ASN A C 1
ATOM 854 O O . ASN A 1 103 ? 14.455 -10.125 2.688 1.00 91.12 103 ASN A O 1
ATOM 858 N N . LYS A 1 104 ? 14.662 -7.904 2.340 1.00 87.38 104 LYS A N 1
ATOM 859 C CA . LYS A 1 104 ? 15.993 -7.914 1.704 1.00 87.38 104 LYS A CA 1
ATOM 860 C C . LYS A 1 104 ? 17.136 -7.474 2.630 1.00 87.38 104 LYS A C 1
ATOM 862 O O . LYS A 1 104 ? 18.291 -7.518 2.221 1.00 87.38 104 LYS A O 1
ATOM 867 N N . GLY A 1 105 ? 16.829 -7.039 3.850 1.00 76.81 105 GLY A N 1
ATOM 868 C CA . GLY A 1 105 ? 17.802 -6.540 4.821 1.00 76.81 105 GLY A CA 1
ATOM 869 C C . GLY A 1 105 ? 18.563 -7.642 5.559 1.00 76.81 105 GLY A C 1
ATOM 870 O O . GLY A 1 105 ? 18.055 -8.746 5.802 1.00 76.81 105 GLY A O 1
ATOM 871 N N . LEU A 1 106 ? 19.778 -7.316 5.997 1.00 74.62 106 LEU A N 1
ATOM 872 C CA . LEU A 1 106 ? 20.612 -8.213 6.796 1.00 74.62 106 LEU A CA 1
ATOM 873 C C . LEU A 1 106 ? 19.986 -8.441 8.178 1.00 74.62 106 LEU A C 1
ATOM 875 O O . LEU A 1 106 ? 19.365 -7.552 8.761 1.00 74.62 106 LEU A O 1
ATOM 879 N N . ARG A 1 107 ? 20.182 -9.638 8.753 1.00 67.69 107 ARG A N 1
ATOM 880 C CA . ARG A 1 107 ? 19.544 -10.063 10.020 1.00 67.69 107 ARG A CA 1
ATOM 881 C C . ARG A 1 107 ? 19.754 -9.085 11.191 1.00 67.69 107 ARG A C 1
ATOM 883 O O . ARG A 1 107 ? 18.895 -9.003 12.062 1.00 67.69 107 ARG A O 1
ATOM 890 N N . TRP A 1 108 ? 20.867 -8.357 11.198 1.00 73.50 108 TRP A N 1
ATOM 891 C CA . TRP A 1 108 ? 21.287 -7.460 12.281 1.00 73.50 108 TRP A CA 1
ATOM 892 C C . TRP A 1 108 ? 20.771 -6.023 12.135 1.00 73.50 108 TRP A C 1
ATOM 894 O O . TRP A 1 108 ? 20.905 -5.223 13.060 1.00 73.50 108 TRP A O 1
ATOM 904 N N . GLU A 1 109 ? 20.177 -5.682 10.992 1.00 80.25 109 GLU A N 1
ATOM 905 C CA . GLU A 1 109 ? 19.657 -4.341 10.746 1.00 80.25 109 GLU A CA 1
ATOM 906 C C . GLU A 1 109 ? 18.326 -4.129 11.476 1.00 80.25 109 GLU A C 1
ATOM 908 O O . GLU A 1 109 ? 17.430 -4.984 11.467 1.00 80.25 109 GLU A O 1
ATOM 913 N N . LYS A 1 110 ? 18.203 -2.963 12.123 1.00 84.56 110 LYS A N 1
ATOM 914 C CA . LYS A 1 110 ? 16.969 -2.538 12.805 1.00 84.56 110 LYS A CA 1
ATOM 915 C C . LYS A 1 110 ? 15.868 -2.188 11.806 1.00 84.56 110 LYS A C 1
ATOM 917 O O . LYS A 1 110 ? 14.702 -2.501 12.053 1.00 84.56 110 LYS A O 1
ATOM 922 N N . ASN A 1 111 ? 16.257 -1.557 10.702 1.00 90.81 111 ASN A N 1
ATOM 923 C CA . ASN A 1 111 ? 15.394 -1.250 9.573 1.00 90.81 111 ASN A CA 1
ATOM 924 C C . ASN A 1 111 ? 15.682 -2.235 8.448 1.00 90.81 111 ASN A C 1
ATOM 926 O O . ASN A 1 111 ? 16.807 -2.696 8.302 1.00 90.81 111 ASN A O 1
ATOM 930 N N . VAL A 1 112 ? 14.658 -2.577 7.685 1.00 92.44 112 VAL A N 1
ATOM 931 C CA . VAL A 1 112 ? 14.733 -3.549 6.606 1.00 92.44 112 VAL A CA 1
ATOM 932 C C . VAL A 1 112 ? 14.036 -2.984 5.381 1.00 92.44 112 VAL A C 1
ATOM 934 O O . VAL A 1 112 ? 12.962 -2.389 5.496 1.00 92.44 112 VAL A O 1
ATOM 937 N N . SER A 1 113 ? 14.648 -3.191 4.218 1.00 93.69 113 SER A N 1
ATOM 938 C CA . SER A 1 113 ? 13.995 -2.967 2.933 1.00 93.69 113 SER A CA 1
ATOM 939 C C . SER A 1 113 ? 13.112 -4.171 2.613 1.00 93.69 113 SER A C 1
ATOM 941 O O . SER A 1 113 ? 13.535 -5.326 2.752 1.00 93.69 113 SER A O 1
ATOM 943 N N . VAL A 1 114 ? 11.873 -3.904 2.225 1.00 94.88 114 VAL A N 1
ATOM 944 C CA . VAL A 1 114 ? 10.857 -4.904 1.905 1.00 94.88 114 VAL A CA 1
ATOM 945 C C . VAL A 1 114 ? 10.426 -4.694 0.463 1.00 94.88 114 VAL A C 1
ATOM 947 O O . VAL A 1 114 ? 10.146 -3.565 0.067 1.00 94.88 114 VAL A O 1
ATOM 950 N N . LEU A 1 115 ? 10.365 -5.780 -0.306 1.00 96.06 115 LEU A N 1
ATOM 951 C CA . LEU A 1 115 ? 9.914 -5.761 -1.694 1.00 96.06 115 LEU A CA 1
ATOM 952 C C . LEU A 1 115 ? 8.922 -6.895 -1.952 1.00 96.06 115 LEU A C 1
ATOM 954 O O . LEU A 1 115 ? 9.176 -8.028 -1.548 1.00 96.06 115 LEU A O 1
ATOM 958 N N . GLY A 1 116 ? 7.845 -6.613 -2.671 1.00 94.69 116 GLY A N 1
ATOM 959 C CA . GLY A 1 116 ? 6.905 -7.613 -3.177 1.00 94.69 116 GLY A CA 1
ATOM 960 C C . GLY A 1 116 ? 6.397 -7.264 -4.567 1.00 94.69 116 GLY A C 1
ATOM 961 O O . GLY A 1 116 ? 6.841 -6.290 -5.182 1.00 94.69 116 GLY A O 1
ATOM 962 N N . GLU A 1 117 ? 5.466 -8.067 -5.062 1.00 93.69 117 GLU A N 1
ATOM 963 C CA . GLU A 1 117 ? 4.804 -7.843 -6.348 1.00 93.69 117 GLU A CA 1
ATOM 964 C C . GLU A 1 117 ? 3.453 -7.164 -6.111 1.00 93.69 117 GLU A C 1
ATOM 966 O O . GLU A 1 117 ? 2.738 -7.505 -5.169 1.00 93.69 117 GLU A O 1
ATOM 971 N N . TYR A 1 118 ? 3.101 -6.190 -6.952 1.00 94.62 118 TYR A N 1
ATOM 972 C CA . TYR A 1 118 ? 1.751 -5.639 -6.967 1.00 94.62 118 TYR A CA 1
ATOM 973 C C . TYR A 1 118 ? 0.828 -6.584 -7.751 1.00 94.62 118 TYR A C 1
ATOM 975 O O . TYR A 1 118 ? 1.050 -6.765 -8.953 1.00 94.62 118 TYR A O 1
ATOM 983 N N . PRO A 1 119 ? -0.210 -7.167 -7.124 1.00 91.88 119 PRO A N 1
ATOM 984 C CA . PRO A 1 119 ? -1.194 -7.966 -7.835 1.00 91.88 119 PRO A CA 1
ATOM 985 C C . PRO A 1 119 ? -2.242 -7.034 -8.476 1.00 91.88 119 PRO A C 1
ATOM 987 O O . PRO A 1 119 ? -3.019 -6.410 -7.754 1.00 91.88 119 PRO A O 1
ATOM 990 N N . PRO A 1 120 ? -2.320 -6.920 -9.816 1.00 87.75 120 PRO A N 1
ATOM 991 C CA . PRO A 1 120 ? -3.349 -6.115 -10.469 1.00 87.75 120 PRO A CA 1
ATOM 992 C C . PRO A 1 120 ? -4.688 -6.867 -10.432 1.00 87.75 120 PRO A C 1
ATOM 994 O O . PRO A 1 120 ? -5.040 -7.592 -11.362 1.00 87.75 120 PRO A O 1
ATOM 997 N N . ILE A 1 121 ? -5.401 -6.738 -9.317 1.00 90.50 121 ILE A N 1
ATOM 998 C CA . ILE A 1 121 ? -6.739 -7.298 -9.104 1.00 90.50 121 ILE A CA 1
ATOM 999 C C . ILE A 1 121 ? -7.740 -6.148 -9.133 1.00 90.50 121 ILE A C 1
ATOM 1001 O O . ILE A 1 121 ? -7.481 -5.091 -8.553 1.00 90.50 121 ILE A O 1
ATOM 1005 N N . ASP A 1 122 ? -8.879 -6.379 -9.785 1.00 87.31 122 ASP A N 1
ATOM 1006 C CA . ASP A 1 122 ? -10.003 -5.453 -9.769 1.00 87.31 122 ASP A CA 1
ATOM 1007 C C . ASP A 1 122 ? -10.680 -5.490 -8.393 1.00 87.31 122 ASP A C 1
ATOM 1009 O O . ASP A 1 122 ? -11.279 -6.490 -7.987 1.00 87.31 122 ASP A O 1
ATOM 1013 N N . VAL A 1 123 ? -10.502 -4.410 -7.642 1.00 92.56 123 VAL A N 1
ATOM 1014 C CA . VAL A 1 123 ? -11.044 -4.222 -6.299 1.00 92.56 123 VAL A CA 1
ATOM 1015 C C . VAL A 1 123 ? -11.887 -2.962 -6.338 1.00 92.56 123 VAL A C 1
ATOM 1017 O O . VAL A 1 123 ? -11.411 -1.911 -6.769 1.00 92.56 123 VAL A O 1
ATOM 1020 N N . A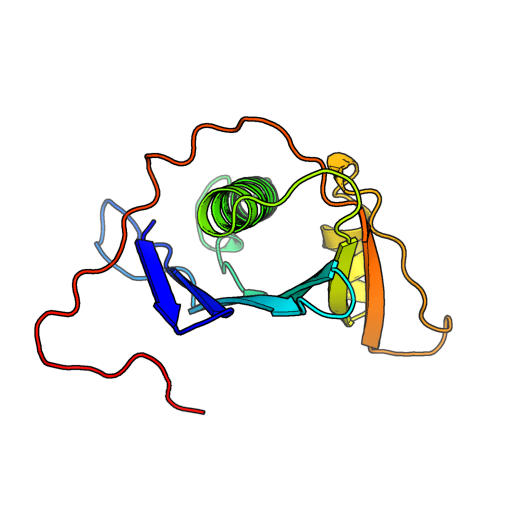SP A 1 124 ? -13.125 -3.054 -5.852 1.00 93.06 124 ASP A N 1
ATOM 1021 C CA . ASP A 1 124 ? -13.985 -1.883 -5.718 1.00 93.06 124 ASP A CA 1
ATOM 1022 C C . ASP A 1 124 ? -13.407 -0.924 -4.670 1.00 93.06 124 ASP A C 1
ATOM 1024 O O . ASP A 1 124 ? -13.441 -1.167 -3.461 1.00 93.06 124 ASP A O 1
ATOM 1028 N N . THR A 1 125 ? -12.860 0.184 -5.160 1.00 94.88 125 THR A N 1
ATOM 1029 C CA . THR A 1 125 ? -12.287 1.257 -4.348 1.00 94.88 125 THR A CA 1
ATOM 1030 C C . THR A 1 125 ? -13.136 2.528 -4.383 1.00 94.88 125 THR A C 1
ATOM 1032 O O . THR A 1 125 ? -12.664 3.584 -3.965 1.00 94.88 125 THR A O 1
ATOM 1035 N N . SER A 1 126 ? -14.390 2.450 -4.848 1.00 92.25 126 SER A N 1
ATOM 1036 C CA . SER A 1 126 ? -15.305 3.598 -4.993 1.00 92.25 126 SER A CA 1
ATOM 1037 C C . SER A 1 126 ? -15.621 4.316 -3.674 1.00 92.25 126 SER A C 1
ATOM 1039 O O . SER A 1 126 ? -15.981 5.492 -3.663 1.00 92.25 126 SER A O 1
ATOM 1041 N N . MET A 1 127 ? -15.437 3.635 -2.538 1.00 91.75 127 MET A N 1
ATOM 1042 C CA . MET A 1 127 ? -15.584 4.215 -1.198 1.00 91.75 127 MET A CA 1
ATOM 1043 C C . MET A 1 127 ? -14.492 5.232 -0.817 1.00 91.75 127 MET A C 1
ATOM 1045 O O . MET A 1 127 ? -14.621 5.893 0.220 1.00 91.75 127 MET A O 1
ATOM 1049 N N . ILE A 1 128 ? -13.400 5.317 -1.584 1.00 93.38 128 ILE A N 1
ATOM 1050 C CA . ILE A 1 128 ? -12.299 6.255 -1.355 1.00 93.38 128 ILE A CA 1
ATOM 1051 C C . ILE A 1 128 ? -12.544 7.489 -2.223 1.00 93.38 128 ILE A C 1
ATOM 1053 O O . ILE A 1 128 ? -12.546 7.418 -3.448 1.00 93.38 128 ILE A O 1
ATOM 1057 N N . GLN A 1 129 ? -12.782 8.628 -1.579 1.00 92.69 129 GLN A N 1
ATOM 1058 C CA . GLN A 1 129 ? -13.178 9.858 -2.264 1.00 92.69 129 GLN A CA 1
ATOM 1059 C C . GLN A 1 129 ? -12.010 10.834 -2.367 1.00 92.69 129 GLN A C 1
ATOM 1061 O O . GLN A 1 129 ? -11.235 10.991 -1.427 1.00 92.69 129 GLN A O 1
ATOM 1066 N N . LYS A 1 130 ? -11.880 11.521 -3.501 1.00 91.75 130 LYS A N 1
ATOM 1067 C CA . LYS A 1 130 ? -10.885 12.587 -3.635 1.00 91.75 130 LYS A CA 1
ATOM 1068 C C . LYS A 1 130 ? -11.279 13.759 -2.740 1.00 91.75 130 LYS A C 1
ATOM 1070 O O . LYS A 1 130 ? -12.420 14.211 -2.819 1.00 91.75 130 LYS A O 1
ATOM 1075 N N . GLU A 1 131 ? -10.354 14.273 -1.936 1.00 85.56 131 GLU A N 1
ATOM 1076 C CA . GLU A 1 131 ? -10.597 15.526 -1.223 1.00 85.56 131 GLU A CA 1
ATOM 1077 C C . GLU A 1 131 ? -10.630 16.679 -2.225 1.00 85.56 131 GLU A C 1
ATOM 1079 O O . GLU A 1 131 ? -9.683 16.934 -2.975 1.00 85.56 131 GLU A O 1
ATOM 1084 N N . THR A 1 132 ? -11.760 17.374 -2.265 1.00 66.38 132 THR A N 1
ATOM 1085 C CA . THR A 1 132 ? -11.859 18.690 -2.886 1.00 66.38 132 THR A CA 1
ATOM 1086 C C . THR A 1 132 ? -11.338 19.696 -1.876 1.00 66.38 132 THR A C 1
ATOM 1088 O O . THR A 1 132 ? -12.054 20.030 -0.935 1.00 66.38 132 THR A O 1
ATOM 1091 N N . MET A 1 133 ? -10.093 20.145 -2.044 1.00 53.88 133 MET A N 1
ATOM 1092 C CA . MET A 1 133 ? -9.524 21.207 -1.212 1.00 53.88 133 MET A CA 1
ATOM 1093 C C . MET A 1 133 ? -10.433 22.443 -1.262 1.00 53.88 133 MET A C 1
ATOM 1095 O O . MET A 1 133 ? -10.532 23.115 -2.288 1.00 53.88 133 MET A O 1
ATOM 1099 N N . GLY A 1 134 ? -11.121 22.726 -0.157 1.00 46.44 134 GLY A N 1
ATOM 1100 C CA . GLY A 1 134 ? -11.788 23.999 0.070 1.00 46.44 134 GLY A CA 1
ATOM 1101 C C . GLY A 1 134 ? -10.782 24.981 0.651 1.00 46.44 134 GLY A C 1
ATOM 1102 O O . GLY A 1 134 ? -10.635 25.005 1.856 1.00 46.44 134 GLY A O 1
ATOM 1103 N N . ASN A 1 135 ? -10.087 25.728 -0.211 1.00 42.34 135 ASN A N 1
ATOM 1104 C CA . ASN A 1 135 ? -9.270 26.940 0.003 1.00 42.34 135 ASN A CA 1
ATOM 1105 C C . ASN A 1 135 ? -8.357 27.158 1.233 1.00 42.34 135 ASN A C 1
ATOM 1107 O O . ASN A 1 135 ? -7.562 28.090 1.165 1.00 42.34 135 ASN A O 1
ATOM 1111 N N . GLU A 1 136 ? -8.366 26.379 2.305 1.00 48.75 136 GLU A N 1
ATOM 1112 C CA . GLU A 1 136 ? -7.538 26.645 3.484 1.00 48.75 136 GLU A CA 1
ATOM 1113 C C . GLU A 1 136 ? -7.027 25.326 4.070 1.00 48.75 136 GLU A C 1
ATOM 1115 O O . GLU A 1 136 ? -7.777 24.597 4.702 1.00 48.75 136 GLU A O 1
ATOM 1120 N N . GLU A 1 137 ? -5.745 25.055 3.798 1.00 48.97 137 GLU A N 1
ATOM 1121 C CA . GLU A 1 137 ? -4.800 24.113 4.433 1.00 48.97 137 GLU A CA 1
ATOM 1122 C C . GLU A 1 137 ? -4.086 23.228 3.399 1.00 48.97 137 GLU A C 1
ATOM 1124 O O . GLU A 1 137 ? -4.662 22.371 2.734 1.00 48.97 137 GLU A O 1
ATOM 1129 N N . VAL A 1 138 ? -2.787 23.502 3.228 1.00 53.47 138 VAL A N 1
ATOM 1130 C CA . VAL A 1 138 ? -1.899 22.807 2.289 1.00 53.47 138 VAL A CA 1
ATOM 1131 C C . VAL A 1 138 ? -1.478 21.472 2.922 1.00 53.47 138 VAL A C 1
ATOM 1133 O O . VAL A 1 138 ? -0.818 21.509 3.961 1.00 53.47 138 VAL A O 1
ATOM 1136 N N . PRO A 1 139 ? -1.783 20.306 2.317 1.00 50.78 139 PRO A N 1
ATOM 1137 C CA . PRO A 1 139 ? -1.533 18.999 2.943 1.00 50.78 139 PRO A CA 1
ATOM 1138 C C . PRO A 1 139 ? -0.052 18.607 3.071 1.00 50.78 139 PRO A C 1
ATOM 1140 O O . PRO A 1 139 ? 0.277 17.619 3.716 1.00 50.78 139 PRO A O 1
ATOM 1143 N N . PHE A 1 140 ? 0.868 19.372 2.486 1.00 52.28 140 PHE A N 1
ATOM 1144 C CA . PHE A 1 140 ? 2.281 19.012 2.398 1.00 52.28 140 PHE A CA 1
ATOM 1145 C C . PHE A 1 140 ? 3.145 19.952 3.246 1.00 52.28 140 PHE A C 1
ATOM 1147 O O . PHE A 1 140 ? 3.773 20.873 2.728 1.00 52.28 140 PHE A O 1
ATOM 1154 N N . GLN A 1 141 ? 3.195 19.730 4.562 1.00 44.97 141 GLN A N 1
ATOM 1155 C CA . GLN A 1 141 ? 4.267 20.283 5.400 1.00 44.97 141 GLN A CA 1
ATOM 1156 C C . GLN A 1 141 ? 5.266 19.172 5.742 1.00 44.97 141 GLN A C 1
ATOM 1158 O O . GLN A 1 141 ? 4.933 18.209 6.437 1.00 44.97 141 GLN A O 1
ATOM 1163 N N . VAL A 1 142 ? 6.473 19.302 5.180 1.00 34.50 142 VAL A N 1
ATOM 1164 C CA . VAL A 1 142 ? 7.654 18.460 5.440 1.00 34.50 142 VAL A CA 1
ATOM 1165 C C . VAL A 1 142 ? 8.366 18.945 6.695 1.00 34.50 142 VAL A C 1
ATOM 1167 O O . VAL A 1 142 ? 8.570 20.174 6.802 1.00 34.50 142 VAL A O 1
#

Foldseek 3Di:
DEWEDDPQKIFAWDADPVPRHTQFDGQMWGADPVQLETEREDQGNNQVVPPPSLCVSVVVVVLVLQVSCVVVVNDWPHKYKYKDFPVCCVSPVVPNVVFVWDWPDDPPDRMTIIMGTRDNDDDPNVVYYYDPDPPDDDSDDD

Sequence (142 aa):
MSYCKEDDCVEYFVTNKSTHEQISYALIFSLNRHSKEIHVSKFCPRLHKEERSKYLSAACFYLLIHHFGNIFHLSKGHSIGLETRRATYDAFFGQLKDFDLKNKGLRWEKNVSVLGEYPPIDVDTSMIQKETMGNEEVPFQV

pLDDT: mean 86.29, std 13.05, range [34.5, 97.75]

Secondary structure (DSSP, 8-state):
-EEEEETTEEEEE-B-TTT--B----EEEEEETTTTEEEEEEE---GGGSTTGGGHHHHHHHHHHHHHHHHTT--TT-EEEEEEEHHHHHHTGGG-GGGT-EE-S-TT-SEEEEEEE--------TT-EEP---SS--S---

Radius of gyration: 15.26 Å; chains: 1; bounding box: 41×40×33 Å